Protein AF-C2L039-F1 (afdb_monomer)

Sequence (67 aa):
MLNISQLSTKYRIKKMEKEDISRILNLENGNPQYFAYCPPKPCRETVLNDLKALPEGKSLEDKFYIG

Solvent-accessible surface area (backbone atoms only — not comparable to full-atom values): 4492 Å² total; per-residue (Å²): 133,86,68,62,64,74,79,42,96,86,54,73,53,52,81,75,54,83,89,41,45,68,61,52,47,56,56,51,65,73,41,61,70,58,33,71,79,51,69,70,73,84,42,76,66,52,53,56,48,56,76,68,64,68,64,90,98,55,57,80,87,75,62,74,58,79,110

Organism: NCBI:txid585501

pLDDT: mean 88.91, std 8.03, range [59.5, 97.75]

Foldseek 3Di:
DDPQCPPDPPDGFDADDLVCLVVVLVVQVVCVVCCVVVDDRDDSVVSVVVLQDDDPPDDNVNDGDTD

Structure (mmCIF, N/CA/C/O backbone):
data_AF-C2L039-F1
#
_entry.id   AF-C2L039-F1
#
loop_
_atom_site.group_PDB
_atom_site.id
_atom_site.type_symbol
_atom_site.label_atom_id
_atom_site.label_alt_id
_atom_site.label_comp_id
_atom_site.label_asym_id
_atom_site.label_entity_id
_atom_site.label_seq_id
_atom_site.pdbx_PDB_ins_code
_atom_site.Cartn_x
_atom_site.Cartn_y
_atom_site.Cartn_z
_atom_site.occupancy
_atom_site.B_iso_or_equiv
_atom_site.auth_seq_id
_atom_site.auth_comp_id
_atom_site.auth_asym_id
_atom_site.auth_atom_id
_atom_site.pdbx_PDB_model_num
ATOM 1 N N . MET A 1 1 ? -13.952 10.272 17.477 1.00 67.44 1 MET A N 1
ATOM 2 C CA . MET A 1 1 ? -12.922 9.714 16.570 1.00 67.44 1 MET A CA 1
ATOM 3 C C . MET A 1 1 ? -13.329 8.306 16.176 1.00 67.44 1 MET A C 1
ATOM 5 O O . MET A 1 1 ? -13.791 7.571 17.040 1.00 67.44 1 MET A O 1
ATOM 9 N N . LEU A 1 2 ? -13.192 7.947 14.899 1.00 76.62 2 LEU A N 1
ATOM 10 C CA . LEU A 1 2 ? -13.455 6.592 14.411 1.00 76.62 2 LEU A CA 1
ATOM 11 C C . LEU A 1 2 ? -12.441 5.609 15.023 1.00 76.62 2 LEU A C 1
ATOM 13 O O . LEU A 1 2 ? -11.235 5.824 14.901 1.00 76.62 2 LEU A O 1
ATOM 17 N N . ASN A 1 3 ? -12.905 4.530 15.662 1.00 84.69 3 ASN A N 1
ATOM 18 C CA . ASN A 1 3 ? -12.015 3.463 16.120 1.00 84.69 3 ASN A CA 1
ATOM 19 C C . ASN A 1 3 ? -11.723 2.499 14.964 1.00 84.69 3 ASN A C 1
ATOM 21 O O . ASN A 1 3 ? -12.425 1.509 14.763 1.00 84.69 3 ASN A O 1
ATOM 25 N N . ILE A 1 4 ? -10.664 2.790 14.210 1.00 82.00 4 ILE A N 1
ATOM 26 C CA . ILE A 1 4 ? -10.302 2.019 13.014 1.00 82.00 4 ILE A CA 1
ATOM 27 C C . ILE A 1 4 ? -9.995 0.547 13.315 1.00 82.00 4 ILE A C 1
ATOM 29 O O . ILE A 1 4 ? -10.173 -0.293 12.442 1.00 82.00 4 ILE A O 1
ATOM 33 N N . SER A 1 5 ? -9.589 0.211 14.546 1.00 82.44 5 SER A N 1
ATOM 34 C CA . SER A 1 5 ? -9.281 -1.176 14.926 1.00 82.44 5 SER A CA 1
ATOM 35 C C . SER A 1 5 ? -10.496 -2.109 14.855 1.00 82.44 5 SER A C 1
ATOM 37 O O . SER A 1 5 ? -10.327 -3.318 14.755 1.00 82.44 5 SER A O 1
ATOM 39 N N . GLN A 1 6 ? -11.713 -1.556 14.862 1.00 87.50 6 GLN A N 1
ATOM 40 C CA . GLN A 1 6 ? -12.961 -2.319 14.821 1.00 87.50 6 GLN A CA 1
ATOM 41 C C . GLN A 1 6 ? -13.481 -2.581 13.399 1.00 87.50 6 GLN A C 1
ATOM 43 O O . GLN A 1 6 ? -14.463 -3.302 13.251 1.00 87.50 6 GLN A O 1
ATOM 48 N N . LEU A 1 7 ? -12.854 -2.035 12.347 1.00 86.00 7 LEU A N 1
ATOM 49 C CA . LEU A 1 7 ? -13.366 -2.196 10.973 1.00 86.00 7 LEU A CA 1
ATOM 50 C C . LEU A 1 7 ? -13.044 -3.576 10.362 1.00 86.00 7 LEU A C 1
ATOM 52 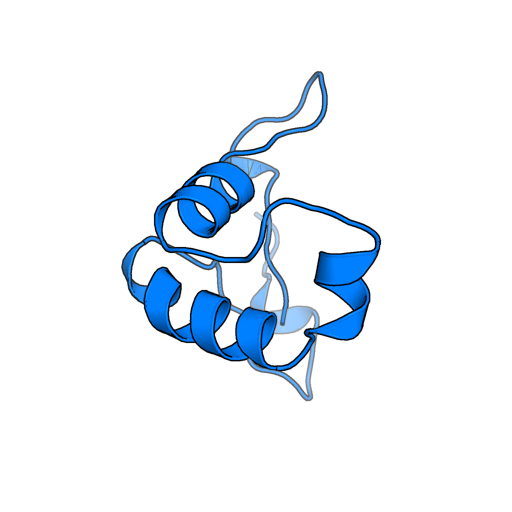O O . LEU A 1 7 ? -13.512 -3.884 9.270 1.00 86.00 7 LEU A O 1
ATOM 56 N N . SER A 1 8 ? -12.246 -4.415 11.030 1.00 86.00 8 SER A N 1
ATOM 57 C CA . SER A 1 8 ? -11.953 -5.781 10.591 1.00 86.00 8 SER A CA 1
ATOM 58 C C . SER A 1 8 ? -11.615 -6.674 11.774 1.00 86.00 8 SER A C 1
ATOM 60 O O . SER A 1 8 ? -10.842 -6.300 12.650 1.00 86.00 8 SER A O 1
ATOM 62 N N . THR A 1 9 ? -12.157 -7.889 11.765 1.00 88.69 9 THR A N 1
ATOM 63 C CA . THR A 1 9 ? -11.802 -8.959 12.710 1.00 88.69 9 THR A CA 1
ATOM 64 C C . THR A 1 9 ? -10.744 -9.911 12.148 1.00 88.69 9 THR A C 1
ATOM 66 O O . THR A 1 9 ? -10.223 -10.749 12.880 1.00 88.69 9 THR A O 1
ATOM 69 N N . LYS A 1 10 ? -10.423 -9.798 10.850 1.00 89.25 10 LYS A N 1
ATOM 70 C CA . LYS A 1 10 ? -9.506 -10.698 10.133 1.00 89.25 10 LYS A CA 1
ATOM 71 C C . LYS A 1 10 ? -8.150 -10.059 9.849 1.00 89.25 10 LYS A C 1
ATOM 73 O O . LYS A 1 10 ? -7.131 -10.742 9.895 1.00 89.25 10 LYS A O 1
ATOM 78 N N . TYR A 1 11 ? -8.137 -8.769 9.529 1.00 83.00 11 TYR A N 1
ATOM 79 C CA . TYR A 1 11 ? -6.932 -8.049 9.129 1.00 83.00 11 TYR A CA 1
ATOM 80 C C . TYR A 1 11 ? -6.563 -7.013 10.181 1.00 83.00 11 TYR A C 1
ATOM 82 O O . TYR A 1 11 ? -7.428 -6.353 10.755 1.00 83.00 11 TYR A O 1
ATOM 90 N N . ARG A 1 12 ? -5.260 -6.864 10.434 1.00 80.25 12 ARG A N 1
ATOM 91 C CA . ARG A 1 12 ? -4.762 -5.825 11.332 1.00 80.25 12 ARG A CA 1
ATOM 92 C C . ARG A 1 12 ? -4.946 -4.474 10.658 1.00 80.25 12 ARG A C 1
ATOM 94 O O . ARG A 1 12 ? -4.310 -4.204 9.650 1.00 80.25 12 ARG A O 1
ATOM 101 N N . ILE A 1 13 ? -5.730 -3.604 11.280 1.00 83.69 13 ILE A N 1
ATOM 102 C CA . ILE A 1 13 ? -5.922 -2.244 10.787 1.00 83.69 13 ILE A CA 1
ATOM 103 C C . ILE A 1 13 ? -4.945 -1.312 11.483 1.00 83.69 13 ILE A C 1
ATOM 105 O O . ILE A 1 13 ? -4.839 -1.297 12.710 1.00 83.69 13 ILE A O 1
ATOM 109 N N . LYS A 1 14 ? -4.237 -0.514 10.689 1.00 81.25 14 LYS A N 1
ATOM 110 C CA . LYS A 1 14 ? -3.389 0.564 11.181 1.00 81.25 14 LYS A CA 1
ATOM 111 C C . LYS A 1 14 ? -3.337 1.700 10.171 1.00 81.25 14 LYS A C 1
ATOM 113 O O . LYS A 1 14 ? -3.455 1.466 8.973 1.00 81.25 14 LYS A O 1
ATOM 118 N N . LYS A 1 15 ? -3.099 2.915 10.660 1.00 81.00 15 LYS A N 1
ATOM 119 C CA . LYS A 1 15 ? -2.708 4.030 9.799 1.00 81.00 15 LYS A CA 1
ATOM 120 C C . LYS A 1 15 ? -1.303 3.749 9.260 1.00 81.00 15 LYS A C 1
ATOM 122 O O . LYS A 1 15 ? -0.430 3.343 10.026 1.00 81.00 15 LYS A O 1
ATOM 127 N N . MET A 1 16 ? -1.123 3.909 7.953 1.00 84.50 16 MET A N 1
ATOM 128 C CA . MET A 1 16 ? 0.176 3.740 7.304 1.00 84.50 16 MET A CA 1
ATOM 129 C C . MET A 1 16 ? 0.947 5.056 7.337 1.00 84.50 16 MET A C 1
ATOM 131 O O . MET A 1 16 ? 0.391 6.106 7.006 1.00 84.50 16 MET A O 1
ATOM 135 N N . GLU A 1 17 ? 2.218 4.983 7.721 1.00 86.19 17 GLU A N 1
ATOM 136 C CA . GLU A 1 17 ? 3.109 6.142 7.839 1.00 86.19 17 GLU A CA 1
ATOM 137 C C . GLU A 1 17 ? 4.415 5.928 7.053 1.00 86.19 17 GLU A C 1
ATOM 139 O O . GLU A 1 17 ? 4.549 4.982 6.272 1.00 86.19 17 GLU A O 1
ATOM 144 N N . LYS A 1 18 ? 5.387 6.838 7.188 1.00 89.12 18 LYS A N 1
ATOM 145 C CA . LYS A 1 18 ? 6.625 6.796 6.387 1.00 89.12 18 LYS A CA 1
ATOM 146 C C . LYS A 1 18 ? 7.444 5.531 6.647 1.00 89.12 18 LYS A C 1
ATOM 148 O O . LYS A 1 18 ? 8.176 5.066 5.775 1.00 89.12 18 LYS A O 1
ATOM 153 N N . GLU A 1 19 ? 7.319 4.971 7.836 1.00 90.81 19 GLU A N 1
ATOM 154 C CA . GLU A 1 19 ? 7.989 3.754 8.277 1.00 90.81 19 GLU A CA 1
ATOM 155 C C . GLU A 1 19 ? 7.461 2.529 7.510 1.00 90.81 19 GLU A C 1
ATO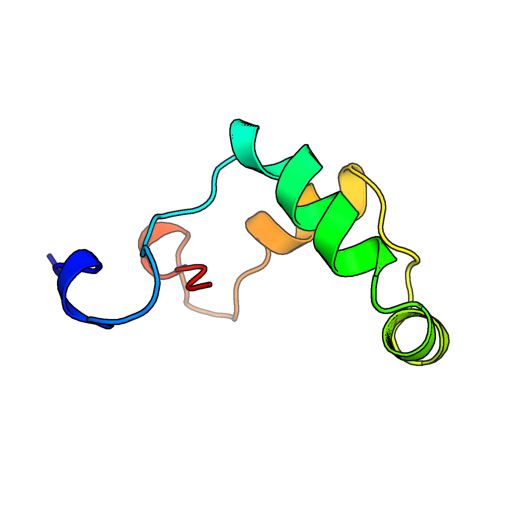M 157 O O . GLU A 1 19 ? 8.165 1.531 7.371 1.00 90.81 19 GLU A O 1
ATOM 162 N N . ASP A 1 20 ? 6.256 2.624 6.938 1.00 90.50 20 ASP A N 1
ATOM 163 C CA . ASP A 1 20 ? 5.599 1.548 6.194 1.00 90.50 20 ASP A CA 1
ATOM 164 C C . ASP A 1 20 ? 5.894 1.546 4.695 1.00 90.50 20 ASP A C 1
ATOM 166 O O . ASP A 1 20 ? 5.517 0.597 4.004 1.00 90.50 20 ASP A O 1
ATOM 170 N N . ILE A 1 21 ? 6.598 2.560 4.180 1.00 92.81 21 ILE A N 1
ATOM 171 C CA . ILE A 1 21 ? 6.853 2.712 2.739 1.00 92.81 21 ILE A CA 1
ATOM 172 C C . ILE A 1 21 ? 7.465 1.447 2.137 1.00 92.81 21 ILE A C 1
ATOM 174 O O . ILE A 1 21 ? 7.030 1.001 1.082 1.00 92.81 21 ILE A O 1
ATOM 178 N N . SER A 1 22 ? 8.442 0.833 2.809 1.00 94.88 22 SER A N 1
ATOM 179 C CA . SER A 1 22 ? 9.097 -0.377 2.297 1.00 94.88 22 SER A CA 1
ATOM 180 C C . SER A 1 22 ? 8.123 -1.551 2.163 1.00 94.88 22 SER A C 1
ATOM 182 O O . SER A 1 22 ? 8.213 -2.327 1.214 1.00 94.88 22 SER A O 1
ATOM 184 N N . ARG A 1 23 ? 7.163 -1.672 3.089 1.00 92.12 23 ARG A N 1
ATOM 185 C CA . ARG A 1 23 ? 6.138 -2.722 3.056 1.00 92.12 23 ARG A CA 1
ATOM 186 C C . ARG A 1 23 ? 5.132 -2.480 1.932 1.00 92.12 23 ARG A C 1
ATOM 188 O O . ARG A 1 23 ? 4.778 -3.430 1.240 1.00 92.12 23 ARG A O 1
ATOM 195 N N . ILE A 1 24 ? 4.705 -1.231 1.746 1.00 92.31 24 ILE A N 1
ATOM 196 C CA . ILE A 1 24 ? 3.783 -0.833 0.672 1.00 92.31 24 ILE A CA 1
ATOM 197 C C . ILE A 1 24 ? 4.444 -1.044 -0.691 1.00 92.31 24 ILE A C 1
ATOM 199 O O . ILE A 1 24 ? 3.880 -1.716 -1.546 1.00 92.31 24 ILE A O 1
ATOM 203 N N . LEU A 1 25 ? 5.683 -0.580 -0.857 1.00 95.75 25 LEU A N 1
ATOM 204 C CA . LEU A 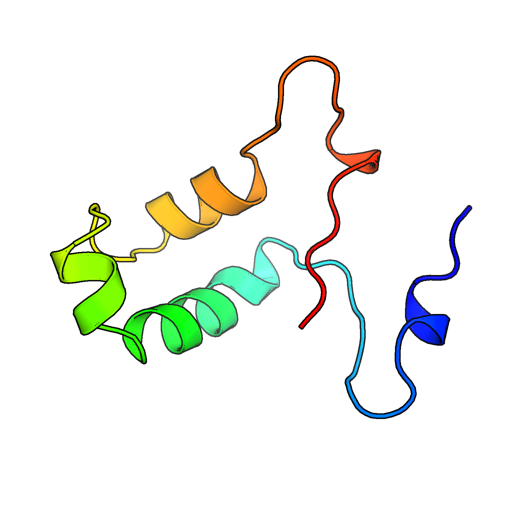1 25 ? 6.436 -0.744 -2.097 1.00 95.75 25 LEU A CA 1
ATOM 205 C C . LEU A 1 25 ? 6.616 -2.224 -2.465 1.00 95.75 25 LEU A C 1
ATOM 207 O O . LEU A 1 25 ? 6.498 -2.594 -3.630 1.00 95.75 25 LEU A O 1
ATOM 211 N N . ASN A 1 26 ? 6.883 -3.096 -1.489 1.00 96.12 26 ASN A N 1
ATOM 212 C CA . ASN A 1 26 ? 6.972 -4.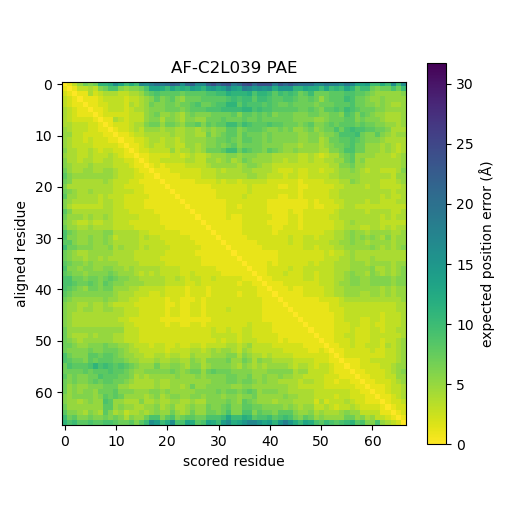534 -1.748 1.00 96.12 26 ASN A CA 1
ATOM 213 C C . ASN A 1 26 ? 5.630 -5.126 -2.215 1.00 96.12 26 ASN A C 1
ATOM 215 O O . ASN A 1 26 ? 5.613 -5.981 -3.097 1.00 96.12 26 ASN A O 1
ATOM 219 N N . LEU A 1 27 ? 4.511 -4.663 -1.648 1.00 93.06 27 LEU A N 1
ATOM 220 C CA . LEU A 1 27 ? 3.173 -5.076 -2.069 1.00 93.06 27 LEU A CA 1
ATOM 221 C C . LEU A 1 27 ? 2.870 -4.620 -3.504 1.00 93.06 27 LEU A C 1
ATOM 223 O O . LEU A 1 27 ? 2.428 -5.424 -4.320 1.00 93.06 27 LEU A O 1
ATOM 227 N N . GLU A 1 28 ? 3.147 -3.356 -3.822 1.00 95.19 28 GLU A N 1
ATOM 228 C CA . GLU A 1 28 ? 2.938 -2.781 -5.155 1.00 95.19 28 GLU A CA 1
ATOM 229 C C . GLU A 1 28 ? 3.778 -3.481 -6.229 1.00 95.19 28 GLU A C 1
ATOM 231 O O . GLU A 1 28 ? 3.269 -3.816 -7.298 1.00 95.19 28 GLU A O 1
ATOM 236 N N . ASN A 1 29 ? 5.040 -3.799 -5.925 1.00 96.50 29 ASN A N 1
ATOM 237 C CA . ASN A 1 29 ? 5.899 -4.573 -6.825 1.00 96.50 29 ASN A CA 1
ATOM 238 C C . ASN A 1 29 ? 5.361 -5.986 -7.114 1.00 96.50 29 ASN A C 1
ATOM 240 O O . ASN A 1 29 ? 5.695 -6.569 -8.144 1.00 96.50 29 ASN A O 1
ATOM 244 N N . GLY A 1 30 ? 4.498 -6.525 -6.248 1.00 97.31 30 GLY A N 1
ATOM 245 C CA . GLY A 1 30 ? 3.782 -7.779 -6.480 1.00 97.31 30 GLY A CA 1
ATOM 246 C C . GLY A 1 30 ? 2.665 -7.688 -7.527 1.00 97.31 30 GLY A C 1
ATOM 247 O O . GLY A 1 30 ? 2.084 -8.716 -7.867 1.00 97.31 30 GLY A O 1
ATOM 248 N N . ASN A 1 31 ? 2.359 -6.495 -8.053 1.00 96.62 31 ASN A N 1
ATOM 249 C CA . ASN A 1 31 ? 1.285 -6.269 -9.021 1.00 96.62 31 ASN A CA 1
ATOM 250 C C . ASN A 1 31 ? 1.774 -5.595 -10.325 1.00 96.62 31 ASN A C 1
ATOM 252 O O . ASN A 1 31 ? 1.330 -4.498 -10.676 1.00 96.62 31 ASN A O 1
ATOM 256 N N . PRO A 1 32 ? 2.685 -6.232 -11.085 1.00 96.00 32 PRO A N 1
ATOM 257 C CA . PRO A 1 32 ? 3.310 -5.612 -12.255 1.00 96.00 32 PRO A CA 1
ATOM 258 C C . PRO A 1 32 ? 2.322 -5.289 -13.384 1.00 96.00 32 PRO A C 1
ATOM 260 O O . PRO A 1 32 ? 2.522 -4.317 -14.109 1.00 96.00 32 PRO A O 1
ATOM 263 N N . GLN A 1 33 ? 1.247 -6.072 -13.535 1.00 97.44 33 GLN A N 1
ATOM 264 C CA . GLN A 1 33 ? 0.240 -5.838 -14.571 1.00 97.44 33 GLN A CA 1
ATOM 265 C C . GLN A 1 33 ? -0.521 -4.532 -14.330 1.00 97.44 33 GLN A C 1
ATOM 267 O O . GLN A 1 33 ? -0.718 -3.773 -15.275 1.00 97.44 33 GLN A O 1
ATOM 272 N N . TYR A 1 34 ? -0.907 -4.235 -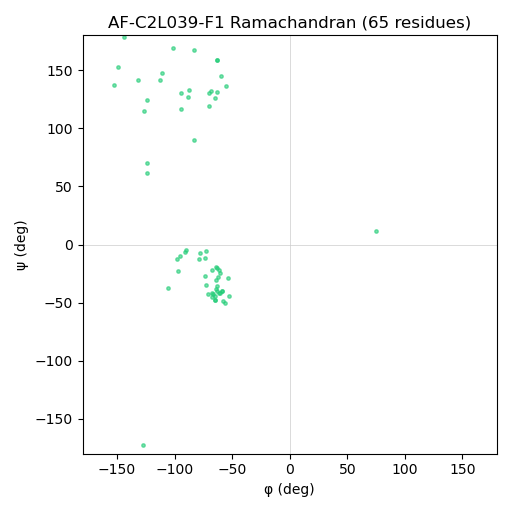13.084 1.00 96.62 34 TYR A N 1
ATOM 273 C CA . TYR A 1 34 ? -1.568 -2.972 -12.754 1.00 96.62 34 TYR A CA 1
ATOM 274 C C . TYR A 1 34 ? -0.718 -1.776 -13.191 1.00 96.62 34 TYR A C 1
ATOM 276 O O . TYR A 1 34 ? -1.191 -0.929 -13.940 1.00 96.62 34 TYR A O 1
ATOM 284 N N . PHE A 1 35 ? 0.566 -1.758 -12.831 1.00 96.88 35 PHE A N 1
ATOM 285 C CA . PHE A 1 35 ? 1.468 -0.647 -13.155 1.00 96.88 35 PHE A CA 1
ATOM 286 C C . PHE A 1 35 ? 1.890 -0.574 -14.629 1.00 96.88 35 PHE A C 1
ATOM 288 O O . PHE A 1 35 ? 2.434 0.443 -15.058 1.00 96.88 35 PHE A O 1
ATOM 295 N N . ALA A 1 36 ? 1.622 -1.614 -15.425 1.00 97.06 36 ALA A N 1
ATOM 296 C CA . ALA A 1 36 ? 1.744 -1.534 -16.878 1.00 97.06 36 ALA A CA 1
ATOM 297 C C . ALA A 1 36 ? 0.617 -0.691 -17.5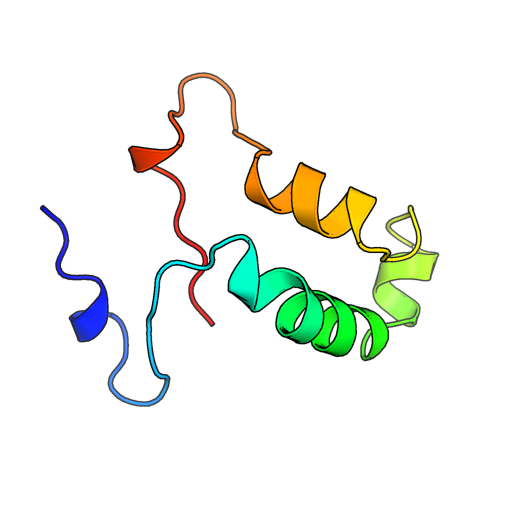04 1.00 97.06 36 ALA A C 1
ATOM 299 O O . ALA A 1 36 ? 0.859 0.022 -18.475 1.00 97.06 36 ALA A O 1
ATOM 300 N N . TYR A 1 37 ? -0.593 -0.748 -16.936 1.00 97.75 37 TYR A N 1
ATOM 301 C CA . TYR A 1 37 ? -1.760 0.011 -17.406 1.00 97.75 37 TYR A CA 1
ATOM 302 C C . TYR A 1 37 ? -1.994 1.318 -16.629 1.00 97.75 37 TYR A C 1
ATOM 304 O O . TYR A 1 37 ? -2.606 2.243 -17.158 1.00 97.75 37 TYR A O 1
ATOM 312 N N . CYS A 1 38 ? -1.483 1.411 -15.401 1.00 94.25 38 CYS A N 1
ATOM 313 C CA . CYS A 1 38 ? -1.600 2.556 -14.500 1.00 94.25 38 CYS A CA 1
ATOM 314 C C . CYS A 1 38 ? -0.201 3.043 -14.072 1.00 94.25 38 CYS A C 1
ATOM 316 O O . CYS A 1 38 ? 0.196 2.826 -12.926 1.00 94.25 38 CYS A O 1
ATOM 318 N N . PRO A 1 39 ? 0.583 3.655 -14.980 1.00 93.81 39 PRO A N 1
ATOM 319 C CA . PRO A 1 39 ? 1.888 4.215 -14.633 1.00 93.81 39 PRO A CA 1
ATOM 320 C C . PRO A 1 39 ? 1.752 5.363 -13.611 1.00 93.81 39 PRO A C 1
ATOM 322 O O . PRO A 1 39 ? 0.697 5.999 -13.550 1.00 93.81 39 PRO A O 1
ATOM 325 N N . PRO A 1 40 ? 2.817 5.700 -12.857 1.00 94.31 40 PRO A N 1
ATOM 326 C CA . PRO A 1 40 ? 4.206 5.236 -12.992 1.00 94.31 40 PRO A CA 1
ATOM 327 C C . PRO A 1 40 ? 4.493 3.887 -12.315 1.00 94.31 40 PRO A C 1
ATOM 329 O O . PRO A 1 40 ? 3.713 3.409 -11.503 1.00 94.31 40 PRO A O 1
ATOM 332 N N . LYS A 1 41 ? 5.655 3.285 -12.617 1.00 95.31 41 LYS A N 1
ATOM 333 C CA . LYS A 1 41 ? 6.154 2.124 -11.858 1.00 95.31 41 LYS A CA 1
ATOM 334 C C . LYS A 1 41 ? 6.338 2.493 -10.378 1.00 95.31 41 LYS A C 1
ATOM 336 O O . LYS A 1 41 ? 6.782 3.609 -10.104 1.00 95.31 41 LYS A O 1
ATOM 341 N N . PRO A 1 42 ? 6.082 1.559 -9.450 1.00 96.69 42 PRO A N 1
ATOM 342 C CA . PRO A 1 42 ? 6.159 1.849 -8.032 1.00 96.69 42 PRO A CA 1
ATOM 343 C C . PRO A 1 42 ? 7.614 2.067 -7.598 1.00 96.69 42 PRO A C 1
ATOM 345 O O . PRO A 1 42 ? 8.509 1.273 -7.896 1.00 96.69 42 PRO A O 1
ATOM 348 N N . CYS A 1 43 ? 7.854 3.160 -6.881 1.00 97.12 43 CYS A N 1
ATOM 349 C CA . CYS A 1 43 ? 9.106 3.471 -6.204 1.00 97.12 43 CYS A CA 1
ATOM 350 C C . CYS A 1 43 ? 8.826 4.182 -4.871 1.00 97.12 43 CYS A C 1
ATOM 352 O O . CYS A 1 43 ? 7.682 4.439 -4.497 1.00 97.12 43 CYS A O 1
ATOM 354 N N . ARG A 1 44 ? 9.877 4.506 -4.111 1.00 96.19 44 ARG A N 1
ATOM 355 C CA . ARG A 1 44 ? 9.722 5.165 -2.806 1.00 96.19 44 ARG A CA 1
ATOM 356 C C . ARG A 1 44 ? 8.987 6.506 -2.928 1.00 96.19 44 ARG A C 1
ATOM 358 O O . ARG A 1 44 ? 8.164 6.837 -2.076 1.00 96.19 44 ARG A O 1
ATOM 365 N N . GLU A 1 45 ? 9.290 7.271 -3.972 1.00 95.94 45 GLU A N 1
ATOM 366 C CA . GLU A 1 45 ? 8.699 8.578 -4.246 1.00 95.94 45 GLU A CA 1
ATOM 367 C C . GLU A 1 45 ? 7.218 8.467 -4.613 1.00 95.94 45 GLU A C 1
ATOM 369 O O . GLU A 1 45 ? 6.420 9.257 -4.110 1.00 95.94 45 GLU A O 1
ATOM 374 N N . THR A 1 46 ? 6.830 7.480 -5.431 1.00 95.38 46 THR A N 1
ATOM 375 C CA . THR A 1 46 ? 5.418 7.286 -5.800 1.00 95.38 46 THR A CA 1
ATOM 376 C C . THR A 1 46 ? 4.593 6.905 -4.582 1.00 95.38 46 THR A C 1
ATOM 378 O O . THR A 1 46 ? 3.586 7.551 -4.336 1.00 95.38 46 THR A O 1
ATOM 381 N N . VAL A 1 47 ? 5.078 5.991 -3.732 1.00 94.25 47 VAL A N 1
ATOM 382 C CA . VAL A 1 47 ? 4.397 5.631 -2.476 1.00 94.25 47 VAL A CA 1
ATOM 383 C C . VAL A 1 47 ? 4.255 6.842 -1.550 1.00 94.25 47 VAL A C 1
ATOM 385 O O . VAL A 1 47 ? 3.212 7.050 -0.937 1.00 94.25 47 VAL A O 1
ATOM 388 N N . LEU A 1 48 ? 5.291 7.681 -1.434 1.00 92.81 48 LEU A N 1
ATOM 389 C CA . LEU A 1 48 ? 5.227 8.906 -0.629 1.00 92.81 48 LEU A CA 1
ATOM 390 C C . LEU A 1 48 ? 4.196 9.906 -1.154 1.00 92.81 48 LEU A C 1
ATOM 392 O O . LEU A 1 48 ? 3.528 10.568 -0.354 1.00 92.81 48 LEU A O 1
ATOM 396 N N . ASN A 1 49 ? 4.104 10.045 -2.474 1.00 92.31 49 ASN A N 1
ATOM 397 C CA . ASN A 1 49 ? 3.114 10.897 -3.118 1.00 92.31 49 ASN A CA 1
ATOM 398 C C . ASN A 1 49 ? 1.716 10.325 -2.913 1.00 92.31 49 ASN A C 1
ATOM 400 O O . ASN A 1 49 ? 0.824 11.056 -2.482 1.00 92.31 49 ASN A O 1
ATOM 404 N N . ASP A 1 50 ? 1.563 9.017 -3.100 1.00 90.25 50 AS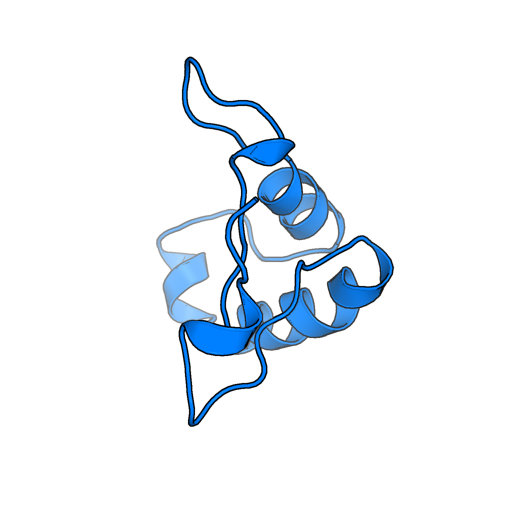P A N 1
ATOM 405 C CA . ASP A 1 50 ? 0.313 8.315 -2.885 1.00 90.25 50 ASP A CA 1
ATOM 406 C C . ASP A 1 50 ? -0.146 8.504 -1.460 1.00 90.25 50 ASP A C 1
ATOM 408 O O . ASP A 1 50 ? -1.264 8.958 -1.304 1.00 90.25 50 ASP A O 1
ATOM 412 N N . LEU A 1 51 ? 0.699 8.316 -0.436 1.00 88.19 51 LEU A N 1
ATOM 413 C CA . LEU A 1 51 ? 0.361 8.561 0.975 1.00 88.19 51 LEU A CA 1
ATOM 414 C C . LEU A 1 51 ? -0.185 9.977 1.229 1.00 88.19 51 LEU A C 1
ATOM 416 O O . LEU A 1 51 ? -1.043 10.149 2.095 1.00 88.19 51 LEU A O 1
ATOM 420 N N . LYS A 1 52 ? 0.217 10.976 0.437 1.00 89.19 52 LYS A N 1
ATOM 421 C CA . LYS A 1 52 ? -0.210 12.381 0.569 1.00 89.19 52 LYS A CA 1
ATOM 422 C C . LYS A 1 52 ? -1.343 12.797 -0.371 1.00 89.19 52 LYS A C 1
ATOM 424 O O . LYS A 1 52 ? -1.911 13.862 -0.160 1.00 89.19 52 LYS A O 1
ATOM 429 N N . ALA A 1 53 ? -1.678 11.994 -1.379 1.00 90.56 53 ALA A N 1
ATOM 430 C CA . ALA A 1 53 ? -2.708 12.327 -2.358 1.00 90.56 53 ALA A CA 1
ATOM 431 C C . ALA A 1 53 ? -4.090 12.463 -1.697 1.00 90.56 53 ALA A C 1
ATOM 433 O O . ALA A 1 53 ? -4.503 11.590 -0.932 1.00 90.56 53 ALA A O 1
ATOM 434 N N . LEU A 1 54 ? -4.81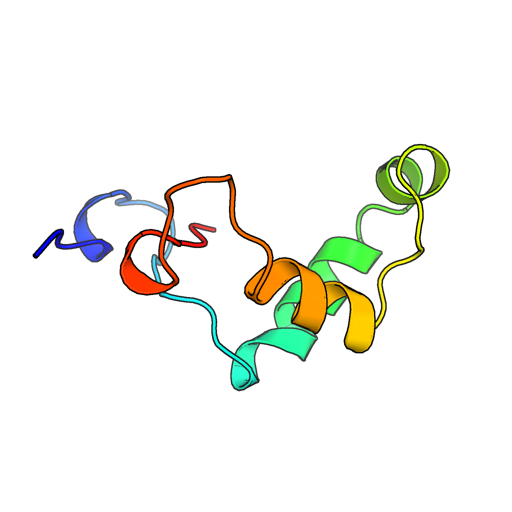4 13.542 -1.975 1.00 90.88 54 LEU A N 1
ATOM 435 C CA . LEU A 1 54 ? -6.122 13.808 -1.378 1.00 90.88 54 LEU A CA 1
ATOM 436 C C . LEU A 1 54 ? -7.126 14.186 -2.471 1.00 90.88 54 LEU A C 1
ATOM 438 O O . LEU A 1 54 ? -6.748 14.905 -3.398 1.00 90.88 54 LEU A O 1
ATOM 442 N N . PRO A 1 55 ? -8.390 13.735 -2.375 1.00 90.25 55 PRO A N 1
ATOM 443 C CA . PRO A 1 55 ? -9.466 14.316 -3.167 1.00 90.25 55 PRO A CA 1
ATOM 444 C C . PRO A 1 55 ? -9.678 15.786 -2.790 1.00 90.25 55 PRO A C 1
ATOM 446 O O . PRO A 1 55 ? -9.348 16.209 -1.678 1.00 90.25 55 PRO A O 1
ATOM 449 N N . GLU A 1 56 ? -10.300 16.552 -3.684 1.00 93.06 56 GLU A N 1
ATOM 450 C CA . GLU A 1 56 ? -10.718 17.919 -3.373 1.00 93.06 56 GLU A CA 1
ATOM 451 C C . GLU A 1 56 ? -11.610 17.960 -2.120 1.00 93.06 56 GLU A C 1
ATOM 453 O O . GLU A 1 56 ? -12.493 17.123 -1.922 1.00 93.06 56 GLU A O 1
ATOM 458 N N . GLY A 1 57 ? -11.353 18.938 -1.248 1.00 92.62 57 GLY A N 1
ATOM 459 C CA . GLY A 1 57 ? -12.112 19.135 -0.011 1.00 92.62 57 GLY A CA 1
ATOM 460 C C . GLY A 1 57 ? -11.817 18.138 1.118 1.00 92.62 57 GLY A C 1
ATOM 461 O O . GLY A 1 57 ? -12.573 18.112 2.088 1.00 92.62 57 GLY A O 1
ATOM 462 N N . LYS A 1 58 ? -10.756 17.321 1.023 1.00 92.50 58 LYS A N 1
ATOM 463 C CA . LYS A 1 58 ? -10.329 16.388 2.084 1.00 92.50 58 LYS A CA 1
ATOM 464 C C . LYS A 1 58 ? -9.010 16.788 2.731 1.00 92.50 58 LYS A C 1
ATOM 466 O O . LYS A 1 58 ? -8.125 17.319 2.064 1.00 92.50 58 LYS A O 1
ATOM 471 N N . SER A 1 59 ? -8.873 16.493 4.025 1.00 90.44 59 SER A N 1
ATOM 472 C CA . SER A 1 59 ? -7.627 16.671 4.778 1.00 90.44 59 SER A CA 1
ATOM 473 C C . SER A 1 59 ? -6.878 15.342 4.955 1.00 90.44 59 SER A C 1
ATOM 475 O O . SER A 1 59 ? -7.407 14.256 4.713 1.00 90.44 59 SER A O 1
ATOM 477 N N . LEU A 1 60 ? -5.630 15.406 5.429 1.00 84.81 60 LEU A N 1
ATOM 478 C CA . LEU A 1 60 ? -4.871 14.207 5.810 1.00 84.81 60 LEU A CA 1
ATOM 479 C C . LEU A 1 60 ? -5.503 13.441 6.984 1.00 84.81 60 LEU A C 1
ATOM 481 O O . LEU A 1 60 ? -5.193 12.263 7.170 1.00 84.81 60 LEU A O 1
ATOM 485 N N . GLU A 1 61 ? -6.360 14.078 7.786 1.00 82.88 61 GLU A N 1
ATOM 486 C CA . GLU A 1 61 ? -7.086 13.398 8.866 1.00 82.88 61 GLU A CA 1
ATOM 487 C C . GLU A 1 61 ? -8.200 12.498 8.325 1.00 82.88 61 GLU A C 1
ATOM 489 O O . GLU A 1 61 ? -8.524 11.494 8.956 1.00 82.88 61 GLU A O 1
ATOM 494 N N . ASP A 1 62 ? -8.738 12.819 7.145 1.00 81.25 62 ASP A N 1
ATOM 495 C CA . ASP A 1 62 ? -9.769 12.027 6.468 1.00 81.25 62 ASP A CA 1
ATOM 496 C C . ASP A 1 62 ? -9.199 10.792 5.759 1.00 81.25 62 ASP A C 1
ATOM 498 O O . ASP A 1 62 ? -9.947 9.924 5.300 1.00 81.25 62 ASP A O 1
ATOM 502 N N . LYS A 1 63 ? -7.873 10.716 5.619 1.00 82.56 63 LYS A N 1
ATOM 503 C CA . LYS A 1 63 ? -7.218 9.700 4.808 1.00 82.56 63 LYS A CA 1
ATOM 504 C C . LYS A 1 63 ? -6.788 8.490 5.628 1.00 82.56 63 LYS A C 1
ATOM 506 O O . LYS A 1 63 ? -5.875 8.559 6.452 1.00 82.56 63 LYS A O 1
ATOM 511 N N . PHE A 1 64 ? -7.383 7.344 5.307 1.00 76.00 64 PHE A N 1
ATOM 512 C CA . PHE A 1 64 ? -7.074 6.064 5.934 1.00 76.00 64 PHE A CA 1
ATOM 513 C C . PHE A 1 64 ? -6.678 5.033 4.880 1.00 76.00 64 PHE A C 1
ATOM 515 O O . PHE A 1 64 ? -7.437 4.748 3.958 1.00 76.00 64 PHE A O 1
ATOM 522 N N . TYR A 1 65 ? -5.498 4.445 5.056 1.00 71.50 65 TYR A N 1
ATOM 523 C CA . TYR A 1 65 ? -5.131 3.198 4.394 1.00 71.50 65 TYR A CA 1
ATOM 524 C C . TYR A 1 65 ? -5.584 2.044 5.281 1.00 71.50 65 TYR A C 1
ATOM 526 O O . TYR A 1 65 ? -5.269 2.024 6.470 1.00 71.50 65 TYR A O 1
ATOM 534 N N . ILE A 1 66 ? -6.337 1.107 4.714 1.00 66.81 66 ILE A N 1
ATOM 535 C CA . ILE A 1 66 ? -6.845 -0.072 5.416 1.00 66.81 66 ILE A CA 1
ATOM 536 C C . ILE A 1 66 ? -6.427 -1.291 4.593 1.00 66.81 66 ILE A C 1
ATOM 538 O O . ILE A 1 66 ? -6.859 -1.428 3.450 1.00 66.81 66 ILE A O 1
ATOM 542 N N . GLY A 1 67 ? -5.571 -2.144 5.158 1.00 59.50 67 GLY A N 1
ATOM 543 C CA . GLY A 1 67 ? -5.034 -3.337 4.498 1.00 59.50 67 GLY A CA 1
ATOM 544 C C . GL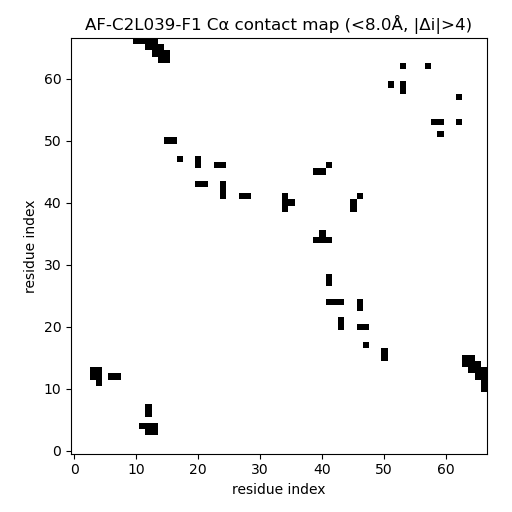Y A 1 67 ? -4.114 -4.142 5.400 1.00 59.50 67 GLY A C 1
ATOM 545 O O . GLY A 1 67 ? -3.309 -3.511 6.124 1.00 59.50 67 GLY A O 1
#

Secondary structure (DSSP, 8-state):
---GGGS-SSS------GGGHHHHHHHHHT-HHHHHHSPSPP-HHHHHHHHH---TT--TTS-----

Radius of gyration: 13.41 Å; Cα contacts (8 Å, |Δi|>4): 45; chains: 1; bounding box: 23×30×34 Å

Mean predicted aligned error: 4.22 Å